Protein AF-A0A1S0TFB1-F1 (afdb_monomer_lite)

Structure (mmCIF, N/CA/C/O backbone):
data_AF-A0A1S0TFB1-F1
#
_entry.id   AF-A0A1S0TFB1-F1
#
loop_
_atom_site.group_PDB
_atom_site.id
_atom_site.type_symbol
_atom_site.label_atom_id
_atom_site.label_alt_id
_atom_site.label_comp_id
_atom_site.label_asym_id
_atom_site.label_entity_id
_atom_site.label_seq_id
_atom_site.pdbx_PDB_ins_code
_atom_site.Cartn_x
_atom_site.Cartn_y
_atom_site.Cartn_z
_atom_site.occupancy
_atom_site.B_iso_or_equiv
_atom_site.auth_seq_id
_atom_site.auth_comp_id
_atom_site.auth_asym_id
_atom_site.auth_atom_id
_atom_site.pdbx_PDB_model_num
ATOM 1 N N . MET A 1 1 ? 9.031 5.500 -49.892 1.00 36.94 1 MET A N 1
ATOM 2 C CA . MET A 1 1 ? 9.915 5.441 -48.707 1.00 36.94 1 MET A CA 1
ATOM 3 C C . MET A 1 1 ? 9.025 5.500 -47.479 1.00 36.94 1 MET A C 1
ATOM 5 O O . MET A 1 1 ? 8.529 6.566 -47.144 1.00 36.94 1 MET A O 1
ATOM 9 N N . SER A 1 2 ? 8.703 4.344 -46.904 1.00 41.97 2 SER A N 1
ATOM 10 C CA . SER A 1 2 ? 7.744 4.242 -45.803 1.00 41.97 2 SER A CA 1
ATOM 11 C C . SER A 1 2 ? 8.378 4.780 -44.525 1.00 41.97 2 SER A C 1
ATOM 13 O O . SER A 1 2 ? 9.245 4.136 -43.938 1.00 41.97 2 SER A O 1
ATOM 15 N N . GLY A 1 3 ? 7.967 5.981 -44.116 1.00 52.03 3 GLY A N 1
ATOM 16 C CA . GLY A 1 3 ? 8.256 6.525 -42.796 1.00 52.03 3 GLY A CA 1
ATOM 17 C C . GLY A 1 3 ? 7.552 5.673 -41.749 1.00 52.03 3 GLY A C 1
ATOM 18 O O . GLY A 1 3 ? 6.390 5.908 -41.429 1.00 52.03 3 GLY A O 1
ATOM 19 N N . ALA A 1 4 ? 8.241 4.648 -41.252 1.00 51.06 4 ALA A N 1
ATOM 20 C CA . ALA A 1 4 ? 7.804 3.901 -40.088 1.00 51.06 4 ALA A CA 1
ATOM 21 C C . ALA A 1 4 ? 7.782 4.877 -38.907 1.00 51.06 4 ALA A C 1
ATOM 23 O O . ALA A 1 4 ? 8.830 5.243 -38.370 1.00 51.06 4 ALA A O 1
ATOM 24 N N . GLY A 1 5 ? 6.586 5.347 -38.547 1.00 48.56 5 GLY A N 1
ATOM 25 C CA . GLY A 1 5 ? 6.377 6.108 -37.326 1.00 48.56 5 GLY A CA 1
ATOM 26 C C . GLY A 1 5 ? 7.022 5.346 -36.176 1.00 48.56 5 GLY A C 1
ATOM 27 O O . GLY A 1 5 ? 6.735 4.164 -35.981 1.00 48.56 5 GLY A O 1
ATOM 28 N N . ARG A 1 6 ? 7.949 5.997 -35.464 1.00 56.16 6 ARG A N 1
ATOM 29 C CA . ARG A 1 6 ? 8.563 5.457 -34.248 1.00 56.16 6 ARG A CA 1
ATOM 30 C C . ARG A 1 6 ? 7.428 5.124 -33.282 1.00 56.16 6 ARG A C 1
ATOM 32 O O . ARG A 1 6 ? 6.944 6.011 -32.586 1.00 56.16 6 ARG A O 1
ATOM 39 N N . ARG A 1 7 ? 6.975 3.867 -33.260 1.00 60.69 7 ARG A N 1
ATOM 40 C CA . ARG A 1 7 ? 6.110 3.372 -32.189 1.00 60.69 7 ARG A CA 1
ATOM 41 C C . ARG A 1 7 ? 6.876 3.633 -30.903 1.00 60.69 7 ARG A C 1
ATOM 43 O O . ARG A 1 7 ? 8.001 3.162 -30.744 1.00 60.69 7 ARG A O 1
ATOM 50 N N . SER A 1 8 ? 6.314 4.488 -30.060 1.00 65.06 8 SER A N 1
ATOM 51 C CA . SER A 1 8 ? 6.901 4.817 -28.773 1.00 65.06 8 SER A CA 1
ATOM 52 C C . SER A 1 8 ? 7.086 3.509 -28.009 1.00 65.06 8 SER A C 1
ATOM 54 O O . SER A 1 8 ? 6.112 2.811 -27.745 1.00 65.06 8 SER A O 1
ATOM 56 N N . ASN A 1 9 ? 8.324 3.149 -27.660 1.00 79.94 9 ASN A N 1
ATOM 57 C CA . ASN A 1 9 ? 8.627 1.958 -2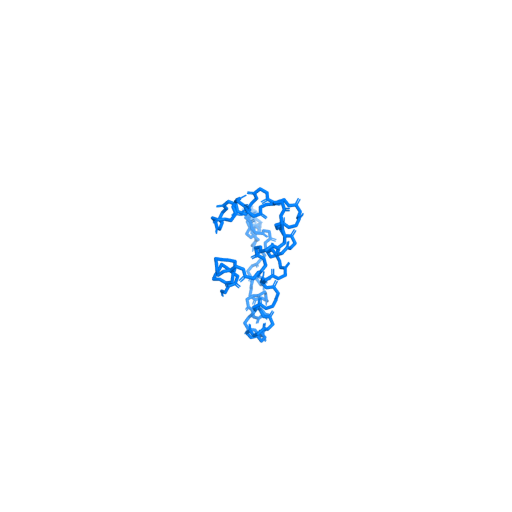6.848 1.00 79.94 9 ASN A CA 1
ATOM 58 C C . ASN A 1 9 ? 8.215 2.148 -25.368 1.00 79.94 9 ASN A C 1
ATOM 60 O O . ASN A 1 9 ? 8.804 1.552 -24.462 1.00 79.94 9 ASN A O 1
ATOM 64 N N . VAL A 1 10 ? 7.241 3.023 -25.122 1.00 89.25 10 VAL A N 1
ATOM 65 C CA . VAL A 1 10 ? 6.707 3.415 -23.824 1.00 89.25 10 VAL A CA 1
ATOM 66 C C . VAL A 1 10 ? 5.337 2.773 -23.673 1.00 89.25 10 VAL A C 1
ATOM 68 O O . VAL A 1 10 ? 4.491 2.862 -24.556 1.00 89.25 10 VAL A O 1
ATOM 71 N N . CYS A 1 11 ? 5.121 2.106 -22.546 1.00 88.25 11 CYS A N 1
ATOM 72 C CA . CYS A 1 11 ? 3.828 1.528 -22.217 1.00 88.25 11 CYS A CA 1
ATOM 73 C C . CYS A 1 11 ? 2.801 2.635 -21.969 1.00 88.25 11 CYS A C 1
ATOM 75 O O . CYS A 1 11 ? 3.025 3.476 -21.106 1.00 88.25 11 CYS A O 1
ATOM 77 N N . GLU A 1 12 ? 1.671 2.598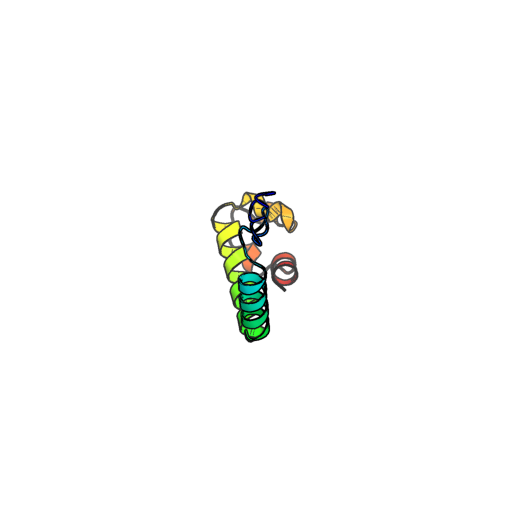 -22.670 1.00 90.25 12 GLU A N 1
ATOM 78 C CA . GLU A 1 12 ? 0.614 3.614 -22.556 1.00 90.25 12 GLU A CA 1
ATOM 79 C C . GLU A 1 12 ? -0.040 3.643 -21.168 1.00 90.25 12 GLU A C 1
ATOM 81 O O . GLU A 1 12 ? -0.390 4.707 -20.678 1.00 90.25 12 GLU A O 1
ATOM 86 N N . ILE A 1 13 ? -0.137 2.488 -20.500 1.00 90.00 13 ILE A N 1
ATOM 87 C CA . ILE A 1 13 ? -0.743 2.378 -19.163 1.00 90.00 13 ILE A CA 1
ATOM 88 C C . ILE A 1 13 ? 0.171 2.982 -18.097 1.00 90.00 13 ILE A C 1
ATOM 90 O O . ILE A 1 13 ? -0.275 3.723 -17.229 1.00 90.00 13 ILE A O 1
ATOM 94 N N . THR A 1 14 ? 1.458 2.631 -18.128 1.00 90.00 14 THR A N 1
ATOM 95 C CA . THR A 1 14 ? 2.385 3.016 -17.056 1.00 90.00 14 THR A CA 1
ATOM 96 C C . THR A 1 14 ? 3.181 4.276 -17.383 1.00 90.00 14 THR A C 1
ATOM 98 O O . THR A 1 14 ? 3.862 4.792 -16.509 1.00 90.00 14 THR A O 1
ATOM 101 N N . GLY A 1 15 ? 3.198 4.724 -18.642 1.00 93.81 15 GLY A N 1
ATOM 102 C CA . GLY A 1 15 ? 4.073 5.799 -19.122 1.00 93.81 15 GLY A CA 1
ATOM 103 C C . GLY A 1 15 ? 5.566 5.449 -19.104 1.00 93.81 15 GLY A C 1
ATOM 104 O O . GLY A 1 15 ? 6.408 6.335 -19.210 1.00 93.81 15 GLY A O 1
ATOM 105 N N . LEU A 1 16 ? 5.920 4.165 -18.964 1.00 94.31 16 LEU A N 1
ATOM 106 C CA . LEU A 1 16 ? 7.310 3.725 -18.780 1.00 94.31 16 LEU A CA 1
ATOM 107 C C . LEU A 1 16 ? 7.825 2.937 -19.979 1.00 94.31 16 LEU A C 1
ATOM 109 O O . LEU A 1 16 ? 7.159 2.018 -20.467 1.00 94.31 16 LEU A O 1
ATOM 113 N N . SER A 1 17 ? 9.052 3.244 -20.389 1.00 94.75 17 SER A N 1
ATOM 114 C CA . SER A 1 17 ? 9.822 2.412 -21.314 1.00 94.75 17 SER A CA 1
ATOM 115 C C . SER A 1 17 ? 10.224 1.076 -20.682 1.00 94.75 17 SER A C 1
ATOM 117 O O . SER A 1 17 ? 10.282 0.932 -19.457 1.00 94.75 17 SER A O 1
ATOM 119 N N . ALA A 1 18 ? 10.567 0.096 -21.522 1.00 92.06 18 ALA A N 1
ATOM 120 C CA . ALA A 1 18 ? 11.093 -1.193 -21.061 1.00 92.06 18 ALA A CA 1
ATOM 121 C C . ALA A 1 18 ? 12.330 -1.033 -20.155 1.00 92.06 18 ALA A C 1
ATOM 123 O O . ALA A 1 18 ? 12.443 -1.708 -19.133 1.00 92.06 18 ALA A O 1
ATOM 124 N N . HIS A 1 19 ? 13.219 -0.090 -20.483 1.00 92.94 19 HIS A N 1
ATOM 125 C CA . HIS A 1 19 ? 14.413 0.193 -19.688 1.00 92.94 19 HIS A CA 1
ATOM 126 C C . HIS A 1 19 ? 14.069 0.740 -18.294 1.00 92.94 19 HIS A C 1
ATOM 128 O O . HIS A 1 19 ? 14.578 0.241 -17.293 1.00 92.94 19 HIS A O 1
ATOM 134 N N . GLN A 1 20 ? 13.140 1.698 -18.202 1.00 94.75 20 GLN A N 1
ATOM 135 C CA . GLN A 1 20 ? 12.687 2.237 -16.913 1.00 94.75 20 GLN A CA 1
ATOM 136 C C . GLN A 1 20 ? 12.011 1.164 -16.048 1.00 94.75 20 GLN A C 1
ATOM 138 O O . GLN A 1 20 ? 12.262 1.098 -14.846 1.00 94.75 20 GLN A O 1
ATOM 143 N N . LYS A 1 21 ? 11.213 0.270 -16.649 1.00 94.69 21 LYS A N 1
ATOM 144 C CA . LYS A 1 21 ? 10.624 -0.876 -15.934 1.00 94.69 21 LYS A CA 1
ATOM 145 C C . LYS A 1 21 ? 11.694 -1.821 -15.381 1.00 94.69 21 LYS A C 1
ATOM 147 O O . LYS A 1 21 ? 11.557 -2.299 -14.255 1.00 94.69 21 LYS A O 1
ATOM 152 N N . ALA A 1 22 ? 12.765 -2.067 -16.138 1.00 95.31 22 ALA A N 1
ATOM 153 C CA . ALA A 1 22 ? 13.883 -2.895 -15.690 1.00 95.31 22 ALA A CA 1
ATOM 154 C C . ALA A 1 22 ? 14.632 -2.260 -14.505 1.00 95.31 22 ALA A C 1
ATOM 156 O O . ALA A 1 22 ? 14.945 -2.959 -13.538 1.00 95.31 22 ALA A O 1
ATOM 157 N N . ILE A 1 23 ? 14.851 -0.938 -14.539 1.00 96.38 23 ILE A N 1
ATOM 158 C CA . ILE A 1 23 ? 15.442 -0.191 -13.419 1.00 96.38 23 ILE A CA 1
ATOM 159 C C . ILE A 1 23 ? 14.562 -0.321 -12.174 1.00 96.38 23 ILE A C 1
ATOM 161 O O . ILE A 1 23 ? 15.047 -0.777 -11.142 1.00 96.38 23 ILE A O 1
ATOM 165 N N . LEU A 1 24 ? 13.265 -0.007 -12.277 1.00 95.69 24 LEU A N 1
ATOM 166 C CA . LEU A 1 24 ? 12.336 -0.093 -11.143 1.00 95.69 24 LEU A CA 1
ATOM 167 C C . LEU A 1 24 ? 12.279 -1.500 -10.551 1.00 95.69 24 LEU A C 1
ATOM 169 O O . LEU A 1 24 ? 12.327 -1.662 -9.337 1.00 95.69 24 LEU A O 1
ATOM 173 N N . THR A 1 25 ? 12.236 -2.523 -11.405 1.00 94.38 25 THR A N 1
ATOM 174 C CA . THR A 1 25 ? 12.228 -3.924 -10.963 1.00 94.38 25 THR A CA 1
ATOM 175 C C . THR A 1 25 ? 13.505 -4.274 -10.204 1.00 94.38 25 THR A C 1
ATOM 177 O O . THR A 1 25 ? 13.454 -4.961 -9.186 1.00 94.38 25 THR A O 1
ATOM 180 N N . THR A 1 26 ? 14.655 -3.804 -10.688 1.00 96.50 26 THR A N 1
ATOM 181 C CA . THR A 1 26 ? 15.950 -4.042 -10.039 1.00 96.50 2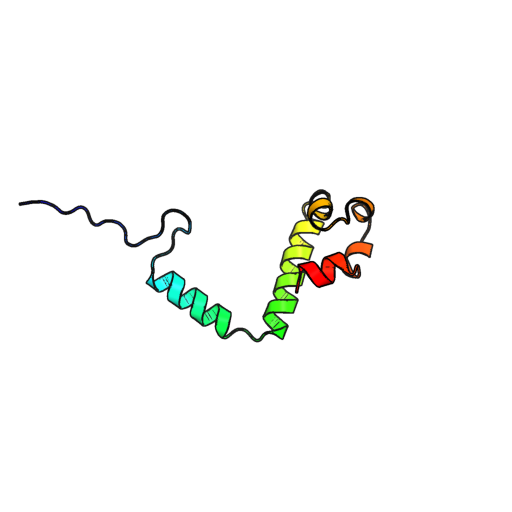6 THR A CA 1
ATOM 182 C C . THR A 1 26 ? 16.019 -3.339 -8.692 1.00 96.50 26 THR A C 1
ATOM 184 O O . THR A 1 26 ? 16.340 -3.979 -7.694 1.00 96.50 26 THR A O 1
ATOM 187 N N . MET A 1 27 ? 15.647 -2.058 -8.649 1.00 95.12 27 MET A N 1
ATOM 188 C CA . MET A 1 27 ? 15.617 -1.278 -7.415 1.00 95.12 27 MET A CA 1
ATOM 189 C C . MET A 1 27 ? 14.682 -1.913 -6.387 1.00 95.12 27 MET A C 1
ATOM 191 O O . MET A 1 27 ? 15.097 -2.142 -5.258 1.00 95.12 27 MET A O 1
ATOM 195 N N . TRP A 1 28 ? 13.463 -2.286 -6.789 1.00 92.75 28 TRP A N 1
ATOM 196 C CA . TRP A 1 28 ? 12.489 -2.932 -5.908 1.00 92.75 28 TRP A CA 1
ATOM 197 C C . TRP A 1 28 ? 13.022 -4.233 -5.298 1.00 92.75 28 TRP A C 1
ATOM 199 O O . TRP A 1 28 ? 12.885 -4.459 -4.101 1.00 92.75 28 TRP A O 1
ATOM 209 N N . ARG A 1 29 ? 13.688 -5.076 -6.100 1.00 92.06 29 ARG A N 1
ATOM 210 C CA . ARG A 1 29 ? 14.280 -6.342 -5.629 1.00 92.06 29 ARG A CA 1
ATOM 211 C C . ARG A 1 29 ? 15.459 -6.151 -4.678 1.00 92.06 29 ARG A C 1
ATOM 213 O O . ARG A 1 29 ? 15.738 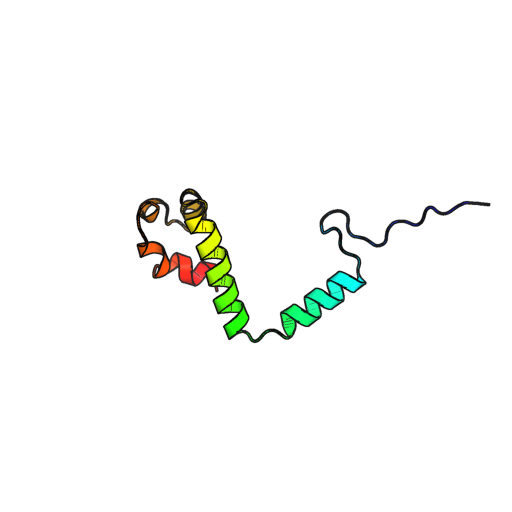-7.050 -3.891 1.00 92.06 29 ARG A O 1
ATOM 220 N N . GLN A 1 30 ? 16.167 -5.031 -4.786 1.00 94.81 30 GLN A N 1
ATOM 221 C CA . GLN A 1 30 ? 17.303 -4.705 -3.925 1.00 94.81 30 GLN A CA 1
ATOM 222 C C . GLN A 1 30 ? 16.876 -4.098 -2.584 1.00 94.81 30 GLN A C 1
ATOM 224 O O . GLN A 1 30 ? 17.695 -4.038 -1.667 1.00 94.81 30 GLN A O 1
ATOM 229 N N . LEU A 1 31 ? 15.617 -3.666 -2.443 1.00 91.62 31 LEU A N 1
ATOM 230 C CA . LEU A 1 31 ? 15.120 -3.160 -1.170 1.00 91.62 31 LEU A CA 1
ATOM 231 C C . LEU A 1 31 ? 15.104 -4.285 -0.118 1.00 91.62 31 LEU A C 1
ATOM 233 O O . LEU A 1 31 ? 14.594 -5.378 -0.384 1.00 91.62 31 LEU A O 1
ATOM 237 N N . PRO A 1 32 ? 15.623 -4.037 1.100 1.00 92.88 32 PRO A N 1
ATOM 238 C CA . PRO A 1 32 ? 15.490 -4.976 2.205 1.00 92.88 32 PRO A CA 1
ATOM 239 C C . PRO A 1 32 ? 14.017 -5.302 2.465 1.00 92.88 32 PRO A C 1
ATOM 241 O O . PRO A 1 32 ? 13.188 -4.398 2.528 1.00 92.88 32 PRO A O 1
ATOM 244 N N . ARG A 1 33 ? 13.679 -6.580 2.678 1.00 86.19 33 ARG A N 1
ATOM 245 C CA . ARG A 1 33 ? 12.274 -6.987 2.888 1.00 86.19 33 ARG A CA 1
ATOM 246 C C . ARG A 1 33 ? 11.611 -6.269 4.065 1.00 86.19 33 ARG A C 1
ATOM 248 O O . ARG A 1 33 ? 10.452 -5.895 3.954 1.00 86.19 33 ARG A O 1
ATOM 255 N N . GLY A 1 34 ? 12.351 -6.043 5.155 1.00 86.69 34 GLY A N 1
ATOM 256 C CA . GLY A 1 34 ? 11.854 -5.268 6.299 1.00 86.69 34 GLY A CA 1
ATOM 257 C C . GLY A 1 34 ? 11.484 -3.836 5.907 1.00 86.69 34 GLY A C 1
ATOM 258 O O . GLY A 1 34 ? 10.405 -3.370 6.244 1.00 86.69 34 GLY A O 1
ATOM 259 N N . LEU A 1 35 ? 12.313 -3.190 5.080 1.00 88.44 35 LEU A N 1
ATOM 260 C CA . LEU A 1 35 ? 12.029 -1.850 4.568 1.00 88.44 35 LEU A CA 1
ATOM 261 C C . LEU A 1 35 ? 10.796 -1.832 3.655 1.00 88.44 35 LEU A C 1
ATOM 263 O O . LEU A 1 35 ? 9.994 -0.910 3.742 1.00 88.44 35 LEU A O 1
ATOM 267 N N . VAL A 1 36 ? 10.626 -2.838 2.789 1.00 87.50 36 VAL A N 1
ATOM 268 C CA . VAL A 1 36 ? 9.430 -2.952 1.933 1.00 87.50 36 VAL A CA 1
ATOM 269 C C . VAL A 1 36 ? 8.166 -3.059 2.783 1.00 87.50 36 VAL A C 1
ATOM 271 O O . VAL A 1 36 ? 7.177 -2.396 2.482 1.00 87.50 36 VAL A O 1
ATOM 274 N N . PHE A 1 37 ? 8.216 -3.840 3.861 1.00 85.06 37 PHE A N 1
ATOM 275 C CA . PHE A 1 37 ? 7.094 -4.001 4.779 1.00 85.06 37 PHE A CA 1
ATOM 276 C C . PHE A 1 37 ? 6.740 -2.698 5.508 1.00 85.06 37 PHE A C 1
ATOM 278 O O . PHE A 1 37 ? 5.580 -2.284 5.513 1.00 85.06 37 PHE A O 1
ATOM 285 N N . ASP A 1 38 ? 7.740 -2.010 6.061 1.00 88.62 38 ASP A N 1
ATOM 286 C CA . ASP A 1 38 ? 7.530 -0.744 6.770 1.00 88.62 38 ASP A CA 1
ATOM 287 C C . ASP A 1 38 ? 7.012 0.357 5.829 1.00 88.62 38 ASP A C 1
ATOM 289 O O . ASP A 1 38 ? 6.116 1.126 6.186 1.00 88.62 38 ASP A O 1
ATOM 293 N N . LEU A 1 39 ? 7.525 0.409 4.594 1.00 88.00 39 LEU A N 1
ATOM 294 C CA . LEU A 1 39 ? 7.031 1.327 3.567 1.00 88.00 39 LEU A CA 1
ATOM 295 C C . LEU A 1 39 ? 5.600 0.987 3.142 1.00 88.00 39 LEU A C 1
ATOM 297 O O . LEU A 1 39 ? 4.787 1.899 3.004 1.00 88.00 39 LEU A O 1
ATOM 301 N N . GLY A 1 40 ? 5.285 -0.298 2.958 1.00 87.56 40 GLY A N 1
ATOM 302 C CA . GLY A 1 40 ? 3.944 -0.767 2.615 1.00 87.56 40 GLY A CA 1
ATOM 303 C C . GLY A 1 40 ? 2.914 -0.324 3.649 1.00 87.56 40 GLY A C 1
ATOM 304 O O . GLY A 1 40 ? 1.931 0.327 3.293 1.00 87.56 40 GLY A O 1
ATOM 305 N N . LYS A 1 41 ? 3.193 -0.566 4.937 1.00 90.56 41 LYS A N 1
ATOM 306 C CA . LYS A 1 41 ? 2.365 -0.064 6.044 1.00 90.56 41 LYS A CA 1
ATOM 307 C C . LYS A 1 41 ? 2.144 1.436 5.956 1.00 90.56 41 LYS A C 1
ATOM 309 O O . LYS A 1 41 ? 1.000 1.875 5.940 1.00 90.56 41 LYS A O 1
ATOM 314 N N . ARG A 1 42 ? 3.222 2.210 5.825 1.00 91.69 42 ARG A N 1
ATOM 315 C CA . ARG A 1 42 ? 3.147 3.673 5.798 1.00 91.69 42 ARG A CA 1
ATOM 316 C C . ARG A 1 42 ? 2.327 4.208 4.623 1.00 91.69 42 ARG A C 1
ATOM 318 O O . ARG A 1 42 ? 1.643 5.217 4.763 1.00 91.69 42 ARG A O 1
ATOM 325 N N . VAL A 1 43 ? 2.380 3.549 3.464 1.00 92.56 43 VAL A N 1
ATOM 326 C CA . VAL A 1 43 ? 1.537 3.901 2.311 1.00 92.56 43 VAL A CA 1
ATOM 327 C C . VAL A 1 43 ? 0.061 3.717 2.653 1.00 92.56 43 VAL A C 1
ATOM 329 O O . VAL A 1 43 ? -0.728 4.629 2.411 1.00 92.56 43 VAL A O 1
ATOM 332 N N . PHE A 1 44 ? -0.314 2.578 3.238 1.00 92.38 44 PHE A N 1
ATOM 333 C CA . PHE A 1 44 ? -1.703 2.330 3.617 1.00 92.38 44 PHE A CA 1
ATOM 334 C C . PHE A 1 44 ? -2.174 3.219 4.769 1.00 92.38 44 PHE A C 1
ATOM 336 O O . PHE A 1 44 ? -3.309 3.681 4.723 1.00 92.38 44 PHE A O 1
ATOM 343 N N . GLU A 1 45 ? -1.309 3.531 5.739 1.00 93.00 45 GLU A N 1
ATOM 344 C CA . GLU A 1 45 ? -1.625 4.501 6.793 1.00 93.00 45 GLU A CA 1
ATOM 345 C C . GLU A 1 45 ? -2.019 5.847 6.187 1.00 93.00 45 GLU A C 1
ATOM 347 O O . GLU A 1 45 ? -3.105 6.348 6.453 1.00 93.00 45 GLU A O 1
ATOM 352 N N . ILE A 1 46 ? -1.203 6.374 5.269 1.00 94.44 46 ILE A N 1
ATOM 353 C CA . ILE A 1 46 ? -1.492 7.638 4.580 1.00 94.44 46 ILE A CA 1
ATOM 354 C C . ILE A 1 46 ? -2.805 7.562 3.788 1.00 94.44 46 ILE A C 1
ATOM 356 O O . ILE A 1 46 ? -3.533 8.552 3.717 1.00 94.44 46 ILE A O 1
ATOM 360 N N . ILE A 1 47 ? -3.107 6.425 3.155 1.00 94.00 47 ILE A N 1
ATOM 361 C CA . ILE A 1 47 ? -4.348 6.243 2.389 1.00 94.00 47 ILE A CA 1
ATOM 362 C C . ILE A 1 47 ? -5.565 6.299 3.319 1.00 94.00 47 ILE A C 1
ATOM 364 O O . ILE A 1 47 ? -6.491 7.058 3.042 1.00 94.00 47 ILE A O 1
ATOM 368 N N . PHE A 1 48 ? -5.552 5.548 4.421 1.00 94.12 48 PHE A N 1
ATOM 369 C CA . PHE A 1 48 ? -6.681 5.484 5.353 1.00 94.12 48 PHE A CA 1
ATOM 370 C C . PHE A 1 48 ? -6.823 6.745 6.210 1.00 94.12 48 PHE A C 1
ATOM 372 O O . PHE A 1 48 ? -7.940 7.140 6.521 1.00 94.12 48 PHE A O 1
ATOM 379 N N . GLU A 1 49 ? -5.729 7.433 6.536 1.00 92.81 49 GLU A N 1
ATOM 380 C CA . GLU A 1 49 ? -5.781 8.748 7.186 1.00 92.81 49 GLU A CA 1
ATOM 381 C C . GLU A 1 49 ? -6.380 9.820 6.263 1.00 92.81 49 GLU A C 1
ATOM 383 O O . GLU A 1 49 ? -7.103 10.705 6.722 1.00 92.81 49 GLU A O 1
ATOM 388 N N . ARG A 1 50 ? -6.089 9.756 4.955 1.00 95.62 50 ARG A N 1
ATOM 389 C CA . ARG A 1 50 ? -6.633 10.700 3.965 1.00 95.62 50 ARG A CA 1
ATOM 390 C C . ARG A 1 50 ? -8.092 10.431 3.629 1.00 95.62 50 ARG A C 1
ATOM 392 O O . ARG A 1 50 ? -8.838 11.384 3.422 1.00 95.62 50 ARG A O 1
ATOM 399 N N . ASP A 1 51 ? -8.476 9.164 3.541 1.00 96.06 51 ASP A N 1
ATOM 400 C CA . ASP A 1 51 ? -9.858 8.751 3.324 1.00 96.06 51 ASP A CA 1
ATOM 401 C C . ASP A 1 51 ? -10.196 7.537 4.200 1.00 96.06 51 ASP A C 1
ATOM 403 O O . ASP A 1 51 ? -10.002 6.385 3.786 1.00 96.06 51 ASP A O 1
ATOM 407 N N . PRO A 1 52 ? -10.743 7.780 5.406 1.00 95.25 52 PRO A N 1
ATOM 408 C CA . PRO A 1 52 ? -11.126 6.710 6.315 1.00 95.25 52 PRO A CA 1
ATOM 409 C C . PRO A 1 52 ? -12.130 5.735 5.698 1.00 95.25 52 PRO A C 1
ATOM 411 O O . PRO A 1 52 ? -12.115 4.556 6.044 1.00 95.25 52 PRO A O 1
ATOM 414 N N . ASN A 1 53 ? -12.956 6.161 4.732 1.00 96.00 53 ASN A N 1
ATOM 415 C CA . ASN A 1 53 ? -13.965 5.283 4.130 1.00 96.00 53 ASN A CA 1
ATOM 416 C C . ASN A 1 53 ? -13.347 4.045 3.469 1.00 96.00 53 ASN A C 1
ATOM 418 O O . ASN A 1 53 ? -13.969 2.983 3.439 1.00 96.00 53 ASN A O 1
ATOM 422 N N . LEU A 1 54 ? -12.096 4.150 3.013 1.00 96.00 54 LEU A N 1
ATOM 423 C CA . LEU A 1 54 ? -11.358 3.059 2.380 1.00 96.00 54 LEU A CA 1
ATOM 424 C C . LEU A 1 54 ? -11.043 1.899 3.333 1.00 96.00 54 LEU A C 1
ATOM 426 O O . LEU A 1 54 ? -10.736 0.805 2.858 1.00 96.00 54 LEU A O 1
ATOM 430 N N . LEU A 1 55 ? -11.201 2.071 4.651 1.00 95.81 55 LEU A N 1
ATOM 431 C CA . LEU A 1 55 ? -11.099 0.971 5.617 1.00 95.81 55 LEU A CA 1
ATOM 432 C C . LEU A 1 55 ? -12.107 -0.162 5.347 1.00 95.81 55 LEU A C 1
ATOM 434 O O . LEU A 1 55 ? -11.861 -1.297 5.752 1.00 95.81 55 LEU A O 1
ATOM 438 N N . VAL A 1 56 ? -13.187 0.098 4.598 1.00 96.75 56 VAL A N 1
ATOM 439 C CA . VAL A 1 56 ? -14.124 -0.941 4.132 1.00 96.75 56 VAL A CA 1
ATOM 440 C C . VAL A 1 56 ? -13.443 -2.012 3.269 1.00 96.75 56 VAL A C 1
ATOM 442 O O . VAL A 1 56 ? -13.828 -3.175 3.312 1.00 96.75 56 VAL A O 1
ATOM 445 N N . ILE A 1 57 ? -12.382 -1.661 2.530 1.00 94.94 57 ILE A N 1
ATOM 446 C CA . ILE A 1 57 ? -11.647 -2.589 1.647 1.00 94.94 57 ILE A CA 1
ATOM 447 C C . ILE A 1 57 ? -10.967 -3.700 2.460 1.00 94.94 57 ILE A C 1
ATOM 449 O O . ILE A 1 57 ? -10.739 -4.799 1.956 1.00 94.94 57 ILE A O 1
ATOM 453 N N . ILE A 1 58 ? -10.666 -3.419 3.729 1.00 94.88 58 ILE A N 1
ATOM 454 C CA . ILE A 1 58 ? -10.033 -4.351 4.665 1.00 94.88 58 ILE A CA 1
ATOM 455 C C . ILE A 1 58 ? -10.969 -4.761 5.814 1.00 94.88 58 ILE A C 1
ATOM 457 O O . ILE A 1 58 ? -10.508 -5.284 6.832 1.00 94.88 58 ILE A O 1
ATOM 461 N N . ASN A 1 59 ? -12.283 -4.568 5.641 1.00 96.12 59 ASN A N 1
ATOM 462 C CA . ASN A 1 59 ? -13.337 -4.888 6.612 1.00 96.12 59 ASN A CA 1
ATOM 463 C C . ASN A 1 59 ? -13.153 -4.195 7.979 1.00 96.12 59 ASN A C 1
ATOM 465 O O . ASN A 1 59 ? -13.349 -4.816 9.027 1.00 96.12 59 ASN A O 1
ATOM 469 N N . LEU A 1 60 ? -12.700 -2.935 7.979 1.00 96.25 60 LEU A N 1
ATOM 470 C CA . LEU A 1 60 ? -12.499 -2.101 9.174 1.00 96.25 60 LEU A CA 1
ATOM 471 C C . LEU A 1 60 ? -13.335 -0.816 9.149 1.00 96.25 60 LEU A C 1
ATOM 473 O O . LEU A 1 60 ? -12.993 0.165 9.806 1.00 96.25 60 LEU A O 1
ATOM 477 N N . GLU A 1 61 ? -14.453 -0.806 8.426 1.00 95.88 61 GLU A N 1
ATOM 478 C CA . GLU A 1 61 ? -15.365 0.339 8.338 1.00 95.88 61 GLU A CA 1
ATOM 479 C C . GLU A 1 61 ? -15.898 0.789 9.709 1.00 95.88 61 GLU A C 1
ATOM 481 O O . GLU A 1 61 ? -16.096 1.973 9.960 1.00 95.88 61 GLU A O 1
ATOM 486 N N . HIS A 1 62 ? -16.035 -0.143 10.651 1.00 94.94 62 HIS A N 1
ATOM 487 C CA . HIS A 1 62 ? -16.443 0.153 12.023 1.00 94.94 62 HIS A CA 1
ATOM 488 C C . HIS A 1 62 ? -15.382 0.924 12.833 1.00 94.94 62 HIS A C 1
ATOM 490 O O . HIS A 1 62 ? -15.691 1.438 13.906 1.00 94.94 62 HIS A O 1
ATOM 496 N N . LEU A 1 63 ? -14.142 1.023 12.336 1.00 95.19 63 LEU A N 1
ATOM 497 C CA . LEU A 1 63 ? -13.027 1.716 12.992 1.00 95.19 63 LEU A CA 1
ATOM 498 C C . LEU A 1 63 ? -12.695 3.075 12.362 1.00 95.19 63 LEU A C 1
ATOM 500 O O . LEU A 1 63 ? -11.738 3.708 12.804 1.00 95.19 63 LEU A O 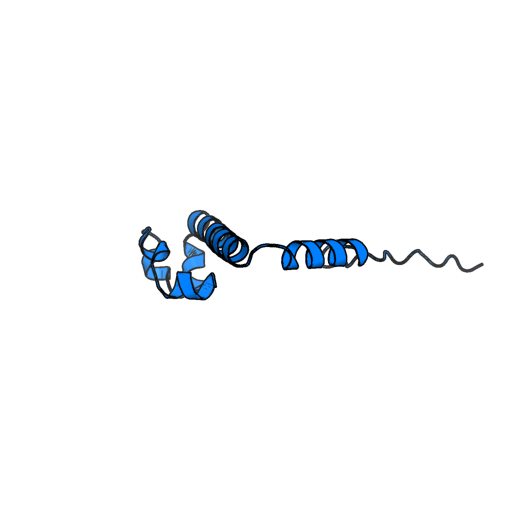1
ATOM 504 N N . GLN A 1 64 ? -13.475 3.547 11.384 1.00 92.88 64 GLN A N 1
ATOM 505 C CA . GLN A 1 64 ? -13.207 4.765 10.599 1.00 92.88 64 GLN A CA 1
ATOM 506 C C . GLN A 1 64 ? -13.024 6.043 11.416 1.00 92.88 64 GLN A C 1
ATOM 508 O O . GLN A 1 64 ? -12.301 6.944 11.004 1.00 92.88 64 GLN A O 1
ATOM 513 N N . SER A 1 65 ? -13.670 6.135 12.576 1.00 90.12 65 SER A N 1
ATOM 514 C CA . SER A 1 65 ? -13.566 7.294 13.471 1.00 90.12 65 SER A CA 1
ATOM 515 C C . SER A 1 65 ? -12.537 7.098 14.589 1.00 90.12 65 SER A C 1
ATOM 517 O O . SER A 1 65 ? -12.572 7.803 15.595 1.00 90.12 65 SER A O 1
ATOM 519 N N . THR A 1 66 ? -11.650 6.111 14.458 1.00 91.88 66 THR A N 1
ATOM 520 C CA . THR A 1 66 ? -10.679 5.725 15.487 1.00 91.88 66 THR A CA 1
ATOM 521 C C . THR A 1 66 ? -9.304 5.479 14.873 1.00 91.88 66 THR A C 1
ATOM 523 O O . THR A 1 66 ? -9.180 5.309 13.666 1.00 91.88 66 THR A O 1
ATOM 526 N N . ASN A 1 67 ? -8.283 5.348 15.723 1.00 89.94 67 ASN A N 1
ATOM 527 C CA . ASN A 1 67 ? -6.945 4.903 15.315 1.00 89.94 67 ASN A CA 1
ATOM 528 C C . ASN A 1 67 ? -6.697 3.421 15.657 1.00 89.94 67 ASN A C 1
ATOM 530 O O . ASN A 1 67 ? -5.571 2.938 15.586 1.00 89.94 67 ASN A O 1
ATOM 534 N N . GLN A 1 68 ? -7.731 2.675 16.061 1.00 92.50 68 GLN A N 1
ATOM 535 C CA . GLN A 1 68 ? -7.571 1.280 16.493 1.00 92.50 68 GLN A CA 1
ATOM 536 C C . GLN A 1 68 ? -7.263 0.328 15.328 1.00 92.50 68 GLN A C 1
ATOM 538 O O . GLN A 1 68 ? -6.761 -0.774 15.545 1.00 92.50 68 GLN A O 1
ATOM 543 N N . TRP A 1 69 ? -7.521 0.751 14.089 1.00 93.12 69 TRP A N 1
ATOM 544 C CA . TRP A 1 69 ? -7.240 -0.042 12.896 1.00 93.12 69 TRP A CA 1
ATOM 545 C C . TRP A 1 69 ? -5.737 -0.257 12.647 1.00 93.12 69 TRP A C 1
ATOM 547 O O . TRP A 1 69 ? -5.394 -1.276 12.052 1.00 93.12 69 TRP A O 1
ATOM 557 N N . HIS A 1 70 ? -4.844 0.609 13.157 1.00 90.44 70 HIS A N 1
ATOM 558 C CA . HIS A 1 70 ? -3.384 0.469 12.993 1.00 90.44 70 HIS A CA 1
ATOM 559 C C . HIS A 1 70 ? -2.843 -0.855 13.565 1.00 90.44 70 HIS A C 1
ATOM 561 O O . HIS A 1 70 ? -1.937 -1.464 12.999 1.00 90.44 70 HIS A O 1
ATOM 567 N N . GLU A 1 71 ? -3.419 -1.337 14.668 1.00 89.75 71 GLU A N 1
ATOM 568 C CA . GLU A 1 71 ? -2.993 -2.581 15.330 1.00 89.75 71 GLU A CA 1
ATOM 569 C C . GLU A 1 71 ? -3.850 -3.794 14.924 1.00 89.75 71 GLU A C 1
ATOM 571 O O . GLU A 1 71 ? -3.587 -4.942 15.313 1.00 89.75 71 GLU A O 1
ATOM 576 N N . HIS A 1 72 ? -4.886 -3.571 14.112 1.00 94.25 72 HIS A N 1
ATOM 577 C CA . HIS A 1 72 ? -5.834 -4.612 13.752 1.00 94.25 72 HIS A CA 1
ATOM 578 C C . HIS A 1 72 ? -5.183 -5.676 12.854 1.00 94.25 72 HIS A C 1
ATOM 580 O O . HIS A 1 72 ? -4.355 -5.391 11.986 1.00 94.25 72 HIS A O 1
ATOM 586 N N . VAL A 1 73 ? -5.561 -6.945 13.045 1.00 93.06 73 VAL A N 1
ATOM 587 C CA . VAL A 1 73 ? -4.992 -8.067 12.278 1.00 93.06 73 VAL A CA 1
ATOM 588 C C . VAL A 1 73 ? -5.231 -7.916 10.772 1.00 93.06 73 VAL A C 1
ATOM 590 O O . VAL A 1 73 ? -4.292 -8.087 10.007 1.00 93.06 73 VAL A O 1
ATOM 593 N N . ASN A 1 74 ? -6.428 -7.487 10.353 1.00 93.62 74 ASN A N 1
ATOM 594 C CA . ASN A 1 74 ? -6.737 -7.251 8.935 1.00 93.62 74 ASN A CA 1
ATOM 595 C C . ASN A 1 74 ? -5.797 -6.227 8.289 1.00 93.62 74 ASN A C 1
ATOM 597 O O . ASN A 1 74 ? -5.343 -6.449 7.172 1.00 93.62 74 ASN A O 1
ATOM 601 N N . PHE A 1 75 ? -5.470 -5.138 8.993 1.00 92.56 75 PHE A N 1
ATOM 602 C CA . PHE A 1 75 ? -4.520 -4.150 8.490 1.00 92.56 75 PHE A CA 1
ATOM 603 C C . PHE A 1 75 ? -3.118 -4.753 8.355 1.00 92.56 75 PHE A C 1
ATOM 605 O O . PHE A 1 75 ? -2.492 -4.643 7.302 1.00 92.56 75 PHE A O 1
ATOM 612 N N . ARG A 1 76 ? -2.651 -5.479 9.382 1.00 88.56 76 ARG A N 1
ATOM 613 C CA . ARG A 1 76 ? -1.343 -6.153 9.353 1.00 88.56 76 ARG A CA 1
ATOM 614 C C . ARG A 1 76 ? -1.232 -7.178 8.225 1.00 88.56 76 ARG A C 1
ATOM 616 O O . ARG A 1 76 ? -0.196 -7.219 7.575 1.00 88.56 76 ARG A O 1
ATOM 623 N N . THR A 1 77 ? -2.273 -7.973 7.987 1.00 89.19 77 THR A N 1
ATOM 624 C CA . THR A 1 77 ? -2.311 -8.959 6.898 1.00 89.19 77 THR A CA 1
ATOM 625 C C . THR A 1 77 ? -2.392 -8.296 5.528 1.00 89.19 77 THR A C 1
ATOM 627 O O . THR A 1 77 ? -1.780 -8.791 4.593 1.00 89.19 77 THR A O 1
ATOM 630 N N . HIS A 1 78 ? -3.114 -7.183 5.393 1.00 89.44 78 HIS A N 1
ATOM 631 C CA . HIS A 1 78 ? -3.208 -6.465 4.122 1.00 89.44 78 HIS A CA 1
ATOM 632 C C . HIS A 1 78 ? -1.899 -5.760 3.738 1.00 89.44 78 HIS A C 1
ATOM 634 O O . HIS A 1 78 ? -1.563 -5.680 2.561 1.00 89.44 78 HIS A O 1
ATOM 640 N N . ALA A 1 79 ? -1.166 -5.246 4.728 1.00 85.94 79 ALA A N 1
ATOM 641 C CA . ALA A 1 79 ? 0.106 -4.564 4.513 1.00 85.94 79 ALA A CA 1
ATOM 642 C C . ALA A 1 79 ? 1.319 -5.514 4.365 1.00 85.94 79 ALA A C 1
ATOM 644 O O . ALA A 1 79 ? 2.414 -5.026 4.077 1.00 85.94 79 ALA A O 1
ATOM 645 N N . GLN A 1 80 ? 1.153 -6.827 4.602 1.00 74.38 80 GLN A N 1
ATOM 646 C CA . GLN A 1 80 ? 2.180 -7.872 4.412 1.00 74.38 80 GLN A CA 1
ATOM 647 C C . GLN A 1 80 ? 2.263 -8.338 2.958 1.00 74.38 80 GLN A C 1
ATOM 649 O O . GLN A 1 80 ? 3.412 -8.523 2.493 1.00 74.38 80 GLN A O 1
#

Secondary structure (DSSP, 8-state):
--------SB-TTT--BHHHHHHHHHHHHHS-HHHHHHHHHHHHHHHHHH-GGGGGGGT-GGGTTSSGGGG-HHHHHH--

InterPro domains:
  IPR009050 Globin-like superfamily [SSF46458] (9-79)
  IPR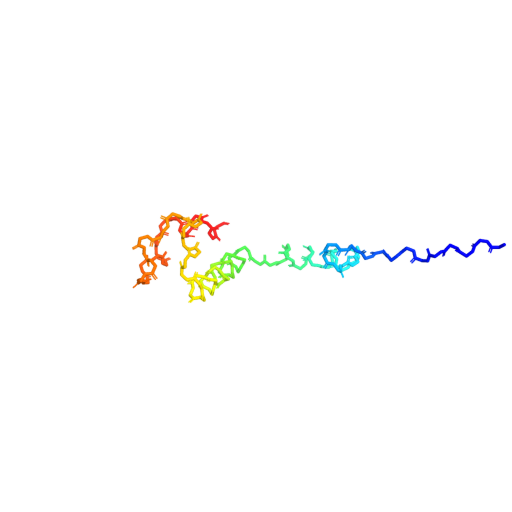012292 Globin/Protoglobin [G3DSA:1.10.490.10] (15-80)

Foldseek 3Di:
DDPPPPPPCADPVPRHHPVRVVVVVVVVVPDDPVRLLVVLLVVVVVVCVVPVCCCVVLPCNVCSVHPPVSPDPSSSVVSD

Organism: Loa loa (NCBI:txid7209)

Sequence (80 aa):
MSGAGRRSNVCEITGLSAHQKAILTTMWRQLPRGLVFDLGKRVFEIIFERDPNLLVIINLEHLQSTNQWHEHVNFRTHAQ

Radius of gyration: 19.36 Å; chains: 1; bounding box: 34×20×65 Å

pLDDT: mean 88.0, std 12.99, range [36.94, 96.75]